Protein AF-A0A5C7PT66-F1 (afdb_monomer_lite)

Radius of gyration: 11.55 Å; chains: 1; bounding box: 24×22×31 Å

Secondary structure (DSSP, 8-state):
--HHHHHHHHHHHHHHHHHHTT--EEEEE-SSEEEEEESSHHHHHHHHHHHHHHHHHH-TT--EEEEEE-SSSEEEEEEE-

Structure (mmCIF, N/CA/C/O backbone):
data_AF-A0A5C7PT66-F1
#
_entry.id   AF-A0A5C7PT66-F1
#
loop_
_atom_site.group_PDB
_atom_site.id
_atom_site.type_symbol
_atom_site.label_atom_id
_atom_site.label_alt_id
_atom_site.label_comp_id
_atom_site.label_asym_id
_atom_site.label_entity_id
_atom_site.label_seq_id
_atom_site.pdbx_PDB_ins_code
_atom_site.Cartn_x
_atom_site.Cartn_y
_atom_site.Cartn_z
_atom_site.occupancy
_atom_site.B_iso_or_equiv
_atom_site.auth_seq_id
_atom_site.auth_comp_id
_atom_site.auth_asym_id
_atom_site.auth_atom_id
_atom_site.pdbx_PDB_model_num
ATOM 1 N N . MET A 1 1 ? -12.326 9.997 14.167 1.00 60.56 1 MET A N 1
ATOM 2 C CA . MET A 1 1 ? -11.541 9.673 12.955 1.00 60.56 1 MET A CA 1
ATOM 3 C C . MET A 1 1 ? -11.608 8.168 12.749 1.00 60.56 1 MET A C 1
ATOM 5 O O . MET A 1 1 ? -11.360 7.451 13.713 1.00 60.56 1 MET A O 1
ATOM 9 N N . THR A 1 2 ? -12.046 7.694 11.581 1.00 75.25 2 THR A N 1
ATOM 10 C CA . THR A 1 2 ? -12.212 6.253 11.308 1.00 75.25 2 THR A CA 1
ATOM 11 C C . THR A 1 2 ? -10.893 5.642 10.832 1.00 75.25 2 THR A C 1
ATOM 13 O O . THR A 1 2 ? -9.965 6.366 10.463 1.00 75.25 2 THR A O 1
ATOM 16 N N . ILE A 1 3 ? -10.782 4.312 10.863 1.00 73.56 3 ILE A N 1
ATOM 17 C CA . ILE A 1 3 ? -9.560 3.628 10.421 1.00 73.56 3 ILE A CA 1
ATOM 18 C C . ILE A 1 3 ? -9.351 3.804 8.908 1.00 73.56 3 ILE A C 1
ATOM 20 O O . ILE A 1 3 ? -8.240 4.097 8.480 1.00 73.56 3 ILE A O 1
ATOM 24 N N . ALA A 1 4 ? -10.432 3.793 8.124 1.00 73.31 4 ALA A N 1
ATOM 25 C CA . ALA A 1 4 ? -10.396 4.130 6.703 1.00 73.31 4 ALA A CA 1
ATOM 26 C C . ALA A 1 4 ? -9.768 5.510 6.425 1.00 73.31 4 ALA A C 1
ATOM 28 O O . ALA A 1 4 ? -8.908 5.632 5.559 1.00 73.31 4 ALA A O 1
ATOM 29 N N . THR A 1 5 ? -10.109 6.548 7.205 1.00 80.69 5 THR A N 1
ATOM 30 C CA . THR A 1 5 ? -9.475 7.873 7.057 1.00 80.69 5 THR A CA 1
ATOM 31 C C . THR A 1 5 ? -7.966 7.821 7.318 1.00 80.69 5 THR A C 1
ATOM 33 O O . THR A 1 5 ? -7.206 8.473 6.609 1.00 80.69 5 THR A O 1
ATOM 36 N N . LYS A 1 6 ? -7.513 7.025 8.300 1.00 79.31 6 LYS A N 1
ATOM 37 C CA . LYS A 1 6 ? -6.076 6.837 8.570 1.00 79.31 6 LYS A CA 1
ATOM 38 C C . LYS A 1 6 ? -5.358 6.147 7.414 1.00 79.31 6 LYS A C 1
ATOM 40 O O . LYS A 1 6 ? -4.247 6.545 7.085 1.00 79.31 6 LYS A O 1
ATOM 45 N N . ILE A 1 7 ? -5.974 5.130 6.812 1.00 81.44 7 ILE A N 1
ATOM 46 C CA . ILE A 1 7 ? -5.389 4.416 5.671 1.00 81.44 7 ILE A CA 1
ATOM 47 C C . ILE A 1 7 ? -5.210 5.361 4.494 1.00 81.44 7 ILE A C 1
ATOM 49 O O . ILE A 1 7 ? -4.119 5.404 3.931 1.00 81.44 7 ILE A O 1
ATOM 53 N N . VAL A 1 8 ? -6.240 6.143 4.159 1.00 83.44 8 VAL A N 1
ATOM 54 C CA . VAL A 1 8 ? -6.162 7.131 3.076 1.00 83.44 8 VAL A CA 1
ATOM 55 C C . VAL A 1 8 ? -5.035 8.129 3.348 1.00 83.44 8 VAL A C 1
ATOM 57 O O . VAL A 1 8 ? -4.160 8.302 2.507 1.00 83.44 8 VAL A O 1
ATOM 60 N N . GLU A 1 9 ? -4.971 8.702 4.554 1.00 85.88 9 GLU A N 1
ATOM 61 C CA . GLU A 1 9 ? -3.939 9.683 4.914 1.00 85.88 9 GLU A CA 1
ATOM 62 C C . GLU A 1 9 ? -2.511 9.109 4.847 1.00 85.88 9 GLU A C 1
ATOM 64 O O . GLU A 1 9 ? -1.592 9.752 4.331 1.00 85.88 9 GLU A O 1
ATOM 69 N N . VAL A 1 10 ? -2.299 7.901 5.382 1.00 83.69 10 VAL A N 1
ATOM 70 C CA . VAL A 1 10 ? -0.990 7.232 5.344 1.00 83.69 10 VAL A CA 1
ATOM 71 C C . VAL A 1 10 ? -0.607 6.891 3.906 1.00 83.69 10 VAL A C 1
ATOM 73 O O . VAL A 1 10 ? 0.537 7.129 3.519 1.00 83.69 10 VAL A O 1
ATOM 76 N N . SER A 1 11 ? -1.559 6.394 3.116 1.00 82.94 11 SER A N 1
ATOM 77 C CA . SER A 1 11 ? -1.342 6.038 1.713 1.00 82.94 11 SER A CA 1
ATOM 78 C C . SER A 1 11 ? -0.955 7.267 0.896 1.00 82.94 11 SER A C 1
ATOM 80 O O . SER A 1 11 ? 0.113 7.265 0.300 1.00 82.94 11 SER A O 1
ATOM 82 N N . GLU A 1 12 ? -1.721 8.361 0.964 1.00 85.81 12 GLU A N 1
ATOM 83 C CA . GLU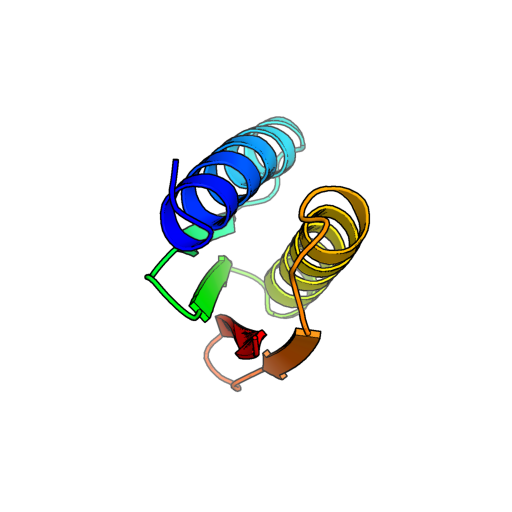 A 1 12 ? -1.411 9.614 0.259 1.00 85.81 12 GLU A CA 1
ATOM 84 C C . GLU A 1 12 ? -0.033 10.183 0.622 1.00 85.81 12 GLU A C 1
ATOM 86 O O . GLU A 1 12 ? 0.701 10.668 -0.246 1.00 85.81 12 GLU A O 1
ATOM 91 N N . LYS A 1 13 ? 0.340 10.138 1.908 1.00 87.19 13 LYS A N 1
ATOM 92 C CA . LYS A 1 13 ? 1.665 10.585 2.359 1.00 87.19 13 LYS A CA 1
ATOM 93 C C . LYS A 1 13 ? 2.780 9.747 1.736 1.00 87.19 13 LYS A C 1
ATOM 95 O O . LYS A 1 13 ? 3.800 10.303 1.336 1.00 87.19 13 LYS A O 1
ATOM 100 N N . LEU A 1 14 ? 2.596 8.433 1.647 1.00 82.56 14 LEU A N 1
ATOM 101 C CA . LEU A 1 14 ? 3.597 7.522 1.091 1.00 82.56 14 LEU A CA 1
ATOM 102 C C . LEU A 1 14 ? 3.668 7.597 -0.432 1.00 82.56 14 LEU A C 1
ATOM 104 O O . LEU A 1 14 ? 4.768 7.545 -0.973 1.00 82.56 14 LEU A O 1
ATOM 108 N N . THR A 1 15 ? 2.547 7.824 -1.118 1.00 83.44 15 THR A N 1
ATOM 109 C CA . THR A 1 15 ? 2.530 8.120 -2.558 1.00 83.44 15 THR A CA 1
ATOM 110 C C . THR A 1 15 ? 3.417 9.312 -2.874 1.00 83.44 15 THR A C 1
ATOM 112 O O . THR A 1 15 ? 4.304 9.215 -3.716 1.00 83.44 15 THR A O 1
ATOM 115 N N . LYS A 1 16 ? 3.245 10.418 -2.138 1.00 86.19 16 LYS A N 1
ATOM 116 C CA . LYS A 1 16 ? 4.058 11.628 -2.324 1.00 86.19 16 LYS A CA 1
ATOM 117 C C . LYS A 1 16 ? 5.542 11.369 -2.072 1.00 86.19 16 LYS A C 1
ATOM 119 O O . LYS A 1 16 ? 6.378 11.918 -2.780 1.00 86.19 16 LYS A O 1
ATOM 124 N N . LEU A 1 17 ? 5.875 10.533 -1.086 1.00 85.62 17 LEU A N 1
ATOM 125 C CA . LEU A 1 17 ? 7.263 10.158 -0.800 1.00 85.62 17 LEU A CA 1
ATOM 126 C C . LEU A 1 17 ? 7.877 9.319 -1.925 1.00 85.62 17 LEU A C 1
ATOM 128 O O . LEU A 1 17 ? 9.002 9.595 -2.330 1.00 85.62 17 LEU A O 1
ATOM 132 N N . HIS A 1 18 ? 7.150 8.337 -2.458 1.00 82.62 18 HIS A N 1
ATOM 133 C CA . HIS A 1 18 ? 7.640 7.527 -3.571 1.00 82.62 18 HIS A CA 1
ATOM 134 C C . HIS A 1 18 ? 7.775 8.346 -4.865 1.00 82.62 18 HIS A C 1
ATOM 136 O O . HIS A 1 18 ? 8.803 8.253 -5.532 1.00 82.62 18 HIS A O 1
ATOM 142 N N . GLN A 1 19 ? 6.813 9.225 -5.164 1.00 81.50 19 GLN A N 1
ATOM 143 C CA . GLN A 1 19 ? 6.899 10.156 -6.296 1.00 81.50 19 GLN A CA 1
ATOM 144 C C . GLN A 1 19 ? 8.089 11.117 -6.156 1.00 81.50 19 GLN A C 1
ATOM 146 O O . GLN A 1 19 ? 8.820 11.345 -7.117 1.00 81.50 19 GLN A O 1
ATOM 151 N N . ALA A 1 20 ? 8.350 11.634 -4.949 1.00 83.06 20 ALA A N 1
ATOM 152 C CA . ALA A 1 20 ? 9.528 12.461 -4.676 1.00 83.06 20 ALA A CA 1
ATOM 153 C C . ALA A 1 20 ? 10.853 11.687 -4.811 1.00 83.06 20 ALA A C 1
ATOM 155 O O . ALA A 1 20 ? 11.882 12.289 -5.114 1.00 83.06 20 ALA A O 1
ATOM 156 N N . ALA A 1 21 ? 10.832 10.365 -4.617 1.00 79.69 21 ALA A N 1
ATOM 157 C CA . ALA A 1 21 ? 11.968 9.477 -4.858 1.00 79.69 21 ALA A CA 1
ATOM 158 C C . ALA A 1 21 ? 12.146 9.096 -6.344 1.00 79.69 21 ALA A C 1
ATOM 160 O O . ALA A 1 21 ? 13.067 8.350 -6.669 1.00 79.69 21 ALA A O 1
ATOM 161 N N . GLY A 1 22 ? 11.295 9.608 -7.244 1.00 81.88 22 GLY A N 1
ATOM 162 C CA . GLY A 1 22 ? 11.351 9.339 -8.682 1.00 81.88 22 GLY A CA 1
ATOM 163 C C . GLY A 1 22 ? 10.686 8.030 -9.108 1.00 81.88 22 GLY A C 1
ATOM 164 O O . GLY A 1 22 ? 10.862 7.614 -10.250 1.00 81.88 22 GLY A O 1
ATOM 165 N N . LEU A 1 23 ? 9.937 7.379 -8.214 1.00 81.88 23 LEU A N 1
ATOM 166 C CA . LEU A 1 23 ? 9.158 6.194 -8.556 1.00 81.88 23 LEU A CA 1
ATOM 167 C C . LEU A 1 23 ? 7.853 6.624 -9.234 1.00 81.88 23 LEU A C 1
ATOM 169 O O . LEU A 1 23 ? 7.097 7.431 -8.688 1.00 81.88 23 LEU A O 1
ATOM 173 N N . ASP A 1 24 ? 7.580 6.054 -10.407 1.00 83.50 24 ASP A N 1
ATOM 174 C CA . ASP A 1 24 ? 6.316 6.237 -11.120 1.00 83.50 24 ASP A CA 1
ATOM 175 C C . ASP A 1 24 ? 5.256 5.310 -10.515 1.00 83.50 24 ASP A C 1
ATOM 177 O O . ASP A 1 24 ? 5.028 4.192 -10.984 1.00 83.50 24 ASP A O 1
ATOM 181 N N . VAL A 1 25 ? 4.697 5.739 -9.381 1.00 83.25 25 VAL A N 1
ATOM 182 C CA . VAL A 1 25 ? 3.662 5.017 -8.635 1.00 83.25 25 VAL A CA 1
ATOM 183 C C . VAL A 1 25 ? 2.437 5.883 -8.390 1.00 83.25 25 VAL A C 1
ATOM 185 O O . VAL A 1 25 ? 2.519 7.030 -7.940 1.00 83.25 25 VAL A O 1
ATOM 188 N N . GLU A 1 26 ? 1.283 5.269 -8.606 1.00 86.31 26 GLU A N 1
ATOM 189 C CA . GLU A 1 26 ? -0.033 5.788 -8.271 1.00 86.31 26 GLU A CA 1
ATOM 190 C C . GLU A 1 26 ? -0.663 4.893 -7.202 1.00 86.31 26 GLU A C 1
ATOM 192 O O . GLU A 1 26 ? -0.542 3.671 -7.240 1.00 86.31 26 GLU A O 1
ATOM 197 N N . VAL A 1 27 ? -1.319 5.492 -6.210 1.00 86.31 27 VAL A N 1
ATOM 198 C CA . VAL A 1 27 ? -1.925 4.750 -5.101 1.00 86.31 27 VAL A CA 1
ATOM 199 C C . VAL A 1 27 ? -3.371 5.182 -4.945 1.00 86.31 27 VAL A C 1
ATOM 201 O O . VAL A 1 27 ? -3.650 6.370 -4.796 1.00 86.31 27 VAL A O 1
ATOM 204 N N . MET A 1 28 ? -4.277 4.211 -4.910 1.00 83.81 28 MET A N 1
ATOM 205 C CA . MET A 1 28 ? -5.692 4.411 -4.619 1.00 83.81 28 MET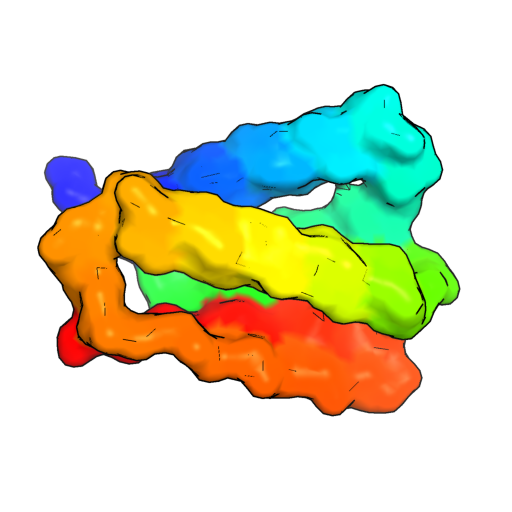 A CA 1
ATOM 206 C C . MET A 1 28 ? -6.036 3.721 -3.303 1.00 83.81 28 MET A C 1
ATOM 208 O O . MET A 1 28 ? -5.943 2.502 -3.191 1.00 83.81 28 MET A O 1
ATOM 212 N N . ALA A 1 29 ? -6.436 4.495 -2.299 1.00 82.50 29 ALA A N 1
ATOM 213 C CA . ALA A 1 29 ? -6.864 3.965 -1.010 1.00 82.50 29 ALA A CA 1
ATOM 214 C C . ALA A 1 29 ? -8.395 3.939 -0.921 1.00 82.50 29 ALA A C 1
ATOM 216 O O . ALA A 1 29 ? -9.055 4.971 -1.038 1.00 82.50 29 ALA A O 1
ATOM 217 N N . GLY A 1 30 ? -8.946 2.747 -0.711 1.00 76.12 30 GLY A N 1
ATOM 218 C CA . GLY A 1 30 ? -10.337 2.500 -0.357 1.00 76.12 30 GLY A CA 1
ATOM 219 C C . GLY A 1 30 ? -10.539 2.401 1.157 1.00 76.12 30 GLY A C 1
ATOM 220 O O . GLY A 1 30 ? -9.658 2.723 1.955 1.00 76.12 30 GLY A O 1
ATOM 221 N N . LEU A 1 31 ? -11.730 1.952 1.563 1.00 75.94 31 LEU A N 1
ATOM 222 C CA . LEU A 1 31 ? -12.065 1.793 2.982 1.00 75.94 31 LEU A CA 1
ATOM 223 C C . LEU A 1 31 ? -11.264 0.664 3.643 1.00 75.94 31 LEU A C 1
ATOM 225 O O . LEU A 1 31 ? -10.838 0.823 4.781 1.00 75.94 31 LEU A O 1
ATOM 229 N N . ASP A 1 32 ? -11.081 -0.441 2.927 1.00 79.06 32 ASP A N 1
ATOM 230 C CA . ASP A 1 32 ? -10.541 -1.727 3.382 1.00 79.06 32 ASP A CA 1
ATOM 231 C C . ASP A 1 32 ? -9.394 -2.245 2.499 1.00 79.06 32 ASP A 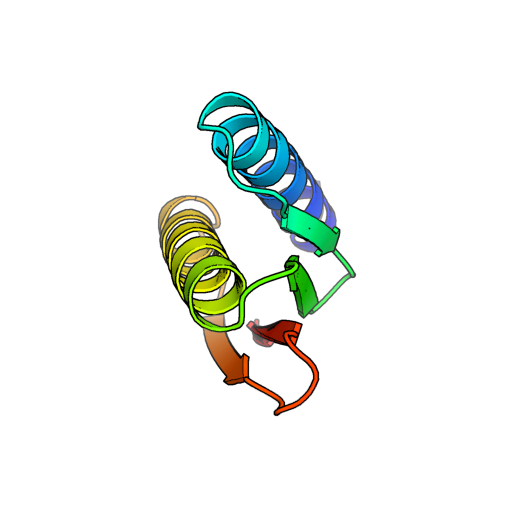C 1
ATOM 233 O O . ASP A 1 32 ? -8.852 -3.321 2.740 1.00 79.06 32 ASP A O 1
ATOM 237 N N . HIS A 1 33 ? -9.006 -1.492 1.470 1.00 82.12 33 HIS A N 1
ATOM 238 C CA . HIS A 1 33 ? -7.922 -1.878 0.580 1.00 82.12 33 HIS A CA 1
ATOM 239 C C . HIS A 1 33 ? -7.121 -0.676 0.087 1.00 82.12 33 HIS A C 1
ATOM 241 O O . HIS A 1 33 ? -7.631 0.439 0.008 1.00 82.12 33 HIS A O 1
ATOM 247 N N . VAL A 1 34 ? -5.868 -0.908 -0.297 1.00 85.00 34 VAL A N 1
ATOM 248 C CA . VAL A 1 34 ? -5.029 0.058 -1.013 1.00 85.00 34 VAL A CA 1
ATOM 249 C C . VAL A 1 34 ? -4.505 -0.603 -2.279 1.00 85.00 34 VAL A C 1
ATOM 251 O O . VAL A 1 34 ? -3.888 -1.660 -2.209 1.00 85.00 34 VAL A O 1
ATOM 254 N N . ALA A 1 35 ? -4.753 -0.002 -3.434 1.00 86.75 35 ALA A N 1
ATOM 255 C CA . ALA A 1 35 ? -4.184 -0.415 -4.708 1.00 86.75 35 ALA A CA 1
ATOM 256 C C . ALA A 1 35 ? -2.983 0.472 -5.049 1.00 86.75 35 ALA A C 1
ATOM 258 O O . ALA A 1 35 ? -3.040 1.686 -4.878 1.00 86.75 35 ALA A O 1
ATOM 259 N N . VAL A 1 36 ? -1.904 -0.138 -5.526 1.00 86.81 36 VAL A N 1
ATOM 260 C CA . VAL A 1 36 ? -0.671 0.521 -5.956 1.00 86.81 36 VAL A CA 1
ATOM 261 C C . VAL A 1 36 ? -0.408 0.117 -7.398 1.00 86.81 36 VAL A C 1
ATOM 263 O O . VAL A 1 36 ? -0.277 -1.070 -7.697 1.00 86.81 36 VAL A O 1
ATOM 266 N N . PHE A 1 37 ? -0.322 1.106 -8.271 1.00 87.25 37 PHE A N 1
ATOM 267 C CA . PHE A 1 37 ? -0.055 0.970 -9.694 1.00 87.25 37 PHE A CA 1
ATOM 268 C C . PHE A 1 37 ? 1.318 1.546 -9.995 1.00 87.25 37 PHE A C 1
ATOM 270 O O . PHE A 1 37 ? 1.693 2.574 -9.435 1.00 87.25 37 PHE A O 1
ATOM 277 N N . SER A 1 38 ? 2.067 0.897 -10.877 1.00 86.44 38 SER A N 1
ATOM 278 C CA . SER A 1 38 ? 3.338 1.420 -11.368 1.00 86.44 38 SER A CA 1
ATOM 279 C C . SER A 1 38 ? 3.609 0.933 -12.782 1.00 86.44 38 SER A C 1
ATOM 281 O O . SER A 1 38 ? 3.114 -0.119 -13.180 1.00 86.44 38 SER A O 1
ATOM 283 N N . ALA A 1 39 ? 4.460 1.645 -13.520 1.00 84.06 39 ALA A N 1
ATOM 284 C CA . ALA A 1 39 ? 4.988 1.172 -14.799 1.00 84.06 39 ALA A CA 1
ATOM 285 C C . ALA A 1 39 ? 5.816 -0.125 -14.666 1.00 84.06 39 ALA A C 1
ATOM 287 O O . ALA A 1 39 ? 6.013 -0.846 -15.644 1.00 84.06 39 ALA A O 1
ATOM 288 N N . SER A 1 40 ? 6.305 -0.436 -13.461 1.00 87.00 40 SER A N 1
ATOM 289 C CA . SER A 1 40 ? 7.107 -1.622 -13.165 1.00 87.00 40 SER A CA 1
ATOM 290 C C . SER A 1 40 ? 6.468 -2.460 -12.061 1.00 87.00 40 SER A C 1
ATOM 292 O O . SER A 1 40 ? 6.157 -1.969 -10.976 1.00 87.00 40 SER A O 1
ATOM 294 N N . LYS A 1 41 ? 6.359 -3.777 -12.289 1.00 83.62 41 LYS A N 1
ATOM 295 C CA . LYS A 1 41 ? 5.904 -4.730 -11.261 1.00 83.62 41 LYS A CA 1
ATOM 296 C C . LYS A 1 41 ? 6.785 -4.679 -10.007 1.00 83.62 41 LYS A C 1
ATOM 298 O O . LYS A 1 41 ? 6.267 -4.794 -8.901 1.00 83.62 41 LYS A O 1
ATOM 303 N N . ALA A 1 42 ? 8.096 -4.491 -10.173 1.00 86.12 42 ALA A N 1
ATOM 304 C CA . ALA A 1 42 ? 9.027 -4.408 -9.050 1.00 86.12 42 ALA A CA 1
ATOM 305 C C . ALA A 1 42 ? 8.787 -3.147 -8.204 1.00 86.12 42 ALA A C 1
ATOM 307 O O . ALA A 1 42 ? 8.802 -3.226 -6.975 1.00 86.12 42 ALA A O 1
ATOM 308 N N . ASP A 1 43 ? 8.489 -2.019 -8.850 1.00 86.12 43 ASP A N 1
ATOM 309 C CA . ASP A 1 43 ? 8.233 -0.748 -8.168 1.00 86.12 43 ASP A CA 1
ATOM 310 C C . ASP A 1 43 ? 6.881 -0.783 -7.446 1.00 86.12 43 ASP A C 1
ATOM 312 O O . ASP A 1 43 ? 6.807 -0.447 -6.263 1.00 86.12 43 ASP A O 1
ATOM 316 N N . ALA A 1 44 ? 5.834 -1.317 -8.093 1.00 86.00 44 ALA A N 1
ATOM 317 C CA . ALA A 1 44 ? 4.539 -1.554 -7.450 1.00 86.00 44 ALA A CA 1
ATOM 318 C C . ALA A 1 44 ? 4.678 -2.454 -6.207 1.00 86.00 44 ALA A C 1
ATOM 320 O O . ALA A 1 44 ? 4.105 -2.163 -5.156 1.00 86.00 44 ALA A O 1
ATOM 321 N N . GLN A 1 45 ? 5.482 -3.521 -6.296 1.00 86.88 45 GLN A N 1
ATOM 322 C CA . GLN A 1 45 ? 5.752 -4.428 -5.178 1.00 86.88 45 GLN A CA 1
ATOM 323 C C . GLN A 1 45 ? 6.505 -3.749 -4.030 1.00 86.88 45 GLN A C 1
ATOM 325 O O . GLN A 1 45 ? 6.104 -3.873 -2.869 1.00 86.88 45 GLN A O 1
ATOM 330 N N . ALA A 1 46 ? 7.582 -3.023 -4.337 1.00 87.38 46 ALA A N 1
ATOM 331 C CA . ALA A 1 46 ? 8.388 -2.326 -3.340 1.00 87.38 46 ALA A CA 1
ATOM 332 C C . ALA A 1 46 ? 7.575 -1.239 -2.619 1.00 87.38 46 ALA A C 1
ATOM 334 O O . ALA A 1 46 ? 7.580 -1.172 -1.385 1.00 87.38 46 ALA A O 1
ATOM 335 N N . SER A 1 47 ? 6.817 -0.438 -3.370 1.00 87.38 47 SER A N 1
ATOM 336 C CA . SER A 1 47 ? 5.961 0.604 -2.808 1.00 87.38 47 SER A CA 1
ATOM 337 C C . SER A 1 47 ? 4.812 0.031 -1.985 1.00 87.38 47 SER A C 1
ATOM 339 O O . SER A 1 47 ? 4.556 0.535 -0.893 1.00 87.38 47 SER A O 1
ATOM 341 N N . ALA A 1 48 ? 4.157 -1.044 -2.433 1.00 87.50 48 ALA A N 1
ATOM 342 C CA . ALA A 1 48 ? 3.100 -1.686 -1.653 1.00 87.50 48 ALA A CA 1
ATOM 343 C C . ALA A 1 48 ? 3.619 -2.276 -0.339 1.00 87.50 48 ALA A C 1
ATOM 345 O O . ALA A 1 48 ? 2.967 -2.136 0.695 1.00 87.50 48 ALA A O 1
ATOM 346 N N . LYS A 1 49 ? 4.821 -2.864 -0.344 1.00 88.38 49 LYS A N 1
ATOM 347 C CA . LYS A 1 49 ? 5.469 -3.348 0.879 1.00 88.38 49 LYS A CA 1
ATOM 348 C C . LYS A 1 49 ? 5.764 -2.204 1.857 1.00 88.38 49 LYS A C 1
ATOM 350 O O . LYS A 1 49 ? 5.394 -2.295 3.024 1.00 88.38 49 LYS A O 1
ATOM 355 N N . SER A 1 50 ? 6.348 -1.108 1.369 1.00 88.31 50 SER A N 1
ATOM 356 C CA . SER A 1 50 ? 6.610 0.111 2.155 1.00 88.31 50 SER A CA 1
ATOM 357 C C . SER A 1 50 ? 5.325 0.704 2.765 1.00 88.31 50 SER A C 1
ATOM 359 O O . SER A 1 50 ? 5.294 1.109 3.934 1.00 88.31 50 SER A O 1
ATOM 361 N N . ILE A 1 51 ? 4.228 0.699 1.997 1.00 85.19 51 ILE A N 1
ATOM 362 C CA . ILE A 1 51 ? 2.906 1.139 2.461 1.00 85.19 51 ILE A CA 1
ATOM 363 C C . ILE A 1 51 ? 2.349 0.202 3.531 1.00 85.19 51 ILE A C 1
ATOM 365 O O . ILE A 1 51 ? 1.938 0.679 4.587 1.00 85.19 51 ILE A O 1
ATOM 369 N N . ALA A 1 52 ? 2.386 -1.110 3.309 1.00 86.50 52 ALA A N 1
ATOM 370 C CA . ALA A 1 52 ? 1.921 -2.101 4.273 1.00 86.50 52 ALA A CA 1
ATOM 371 C C . ALA A 1 52 ? 2.663 -2.010 5.616 1.00 86.50 52 ALA A C 1
ATOM 373 O O . ALA A 1 52 ? 2.021 -1.971 6.665 1.00 86.50 52 ALA A O 1
ATOM 374 N N . GLU A 1 53 ? 3.994 -1.902 5.593 1.00 86.31 53 GLU A N 1
ATOM 375 C CA . GLU A 1 53 ? 4.824 -1.729 6.795 1.00 86.31 53 GLU A CA 1
ATOM 376 C C . GLU A 1 53 ? 4.493 -0.428 7.541 1.00 86.31 53 GLU A C 1
ATOM 378 O O . GLU A 1 53 ? 4.420 -0.387 8.771 1.00 86.31 53 GLU A O 1
ATOM 383 N N . SER A 1 54 ? 4.234 0.653 6.804 1.00 85.25 54 SER A N 1
ATOM 384 C CA . SER A 1 54 ? 3.817 1.917 7.410 1.00 85.25 54 SER A CA 1
ATOM 385 C C . SER A 1 54 ? 2.415 1.852 8.013 1.00 85.25 54 SER A C 1
ATOM 387 O O . SER A 1 54 ? 2.175 2.495 9.034 1.00 85.25 54 SER A O 1
ATOM 389 N N . LEU A 1 55 ? 1.484 1.118 7.399 1.00 83.19 55 LEU A N 1
ATOM 390 C CA . LEU A 1 55 ? 0.124 0.951 7.910 1.00 83.19 55 LEU A CA 1
ATOM 391 C C . LEU A 1 55 ? 0.117 0.148 9.212 1.00 83.19 55 LEU A C 1
ATOM 393 O O . LEU A 1 55 ? -0.462 0.612 10.194 1.00 83.19 55 LEU A O 1
ATOM 397 N N . THR A 1 56 ? 0.815 -0.988 9.264 1.00 82.00 56 THR A N 1
ATOM 398 C CA . THR A 1 56 ? 0.930 -1.794 10.493 1.00 82.00 56 THR A CA 1
ATOM 399 C C . THR A 1 56 ? 1.636 -1.037 11.617 1.00 82.00 56 THR A C 1
ATOM 401 O O . THR A 1 56 ? 1.237 -1.148 12.773 1.00 82.00 56 THR A O 1
ATOM 404 N N . GLY A 1 57 ? 2.632 -0.203 11.297 1.00 77.69 57 GLY A N 1
ATOM 405 C CA . GLY A 1 57 ? 3.342 0.610 12.288 1.00 77.69 57 GLY A CA 1
ATOM 406 C C . GLY A 1 57 ? 2.601 1.866 12.771 1.00 77.69 57 GLY A C 1
ATOM 407 O O . GLY A 1 57 ? 2.927 2.383 13.838 1.00 77.69 57 GLY A O 1
ATOM 408 N N . LYS A 1 58 ? 1.631 2.396 12.008 1.00 78.81 58 LYS A N 1
ATOM 409 C CA . LYS A 1 58 ? 0.965 3.690 12.303 1.00 78.81 58 LYS A CA 1
ATOM 410 C C . LYS A 1 58 ? -0.520 3.572 12.652 1.00 78.81 58 LYS A C 1
ATOM 412 O O . LYS A 1 58 ? -1.115 4.542 13.131 1.00 78.81 58 LYS A O 1
ATOM 417 N N . VAL A 1 59 ? -1.141 2.419 12.415 1.00 78.88 59 VAL A N 1
ATOM 418 C CA . VAL A 1 59 ? -2.567 2.198 12.665 1.00 78.88 59 VAL A CA 1
ATOM 419 C C . VAL A 1 59 ? -2.749 1.172 13.790 1.00 78.88 59 VAL A C 1
ATOM 421 O O . VAL A 1 59 ? -2.853 -0.020 13.547 1.00 78.88 59 VAL A O 1
ATOM 424 N N . GLU A 1 60 ? -2.860 1.646 15.037 1.00 69.69 60 GLU A N 1
ATOM 425 C CA . GLU A 1 60 ? -2.962 0.833 16.277 1.00 69.69 60 GLU A CA 1
ATOM 426 C C . GLU A 1 60 ? -4.138 -0.169 16.359 1.00 69.69 60 GLU A C 1
ATOM 428 O O . GLU A 1 60 ? -4.270 -0.882 17.348 1.00 69.69 60 GLU A O 1
ATOM 433 N N . LYS A 1 61 ? -5.032 -0.209 15.365 1.00 71.75 61 LYS A N 1
ATOM 434 C CA . LYS A 1 61 ? -6.220 -1.086 15.336 1.00 71.75 61 LYS A CA 1
ATOM 435 C C . LYS A 1 61 ? -6.348 -1.877 14.040 1.00 71.75 61 LYS A C 1
ATOM 437 O O . LYS A 1 61 ? -7.445 -2.273 13.664 1.00 71.75 61 LYS A O 1
ATOM 442 N N . LEU A 1 62 ? -5.250 -2.008 13.314 1.00 75.62 62 LEU A N 1
ATOM 443 C CA . LEU A 1 62 ? -5.217 -2.798 12.103 1.00 75.62 62 LEU A CA 1
ATOM 444 C C . LEU A 1 62 ? -5.016 -4.266 12.504 1.00 75.62 62 LEU A C 1
ATOM 446 O O . LEU A 1 62 ? -4.051 -4.568 13.202 1.00 75.62 62 LEU A O 1
ATOM 450 N N . GLY A 1 63 ? -5.937 -5.149 12.124 1.00 73.44 63 GLY A N 1
ATOM 451 C CA . GLY A 1 63 ? -5.873 -6.571 12.454 1.00 73.44 63 GLY A CA 1
ATOM 452 C C . GLY A 1 63 ? -4.792 -7.277 11.642 1.00 73.44 63 GLY A C 1
ATOM 453 O O . GLY A 1 63 ? -3.851 -7.836 12.204 1.00 73.44 63 GLY A O 1
ATOM 454 N N . SER A 1 64 ? -4.892 -7.213 10.313 1.00 79.25 64 SER A N 1
ATOM 455 C CA . SER A 1 64 ? -3.909 -7.808 9.403 1.00 79.25 64 SER A CA 1
ATOM 456 C C . SER A 1 64 ? -3.761 -6.988 8.113 1.00 79.25 64 SER A C 1
ATOM 458 O O . SER A 1 64 ? -4.658 -6.237 7.726 1.00 79.25 64 SER A O 1
ATOM 460 N N . VAL A 1 65 ? -2.599 -7.110 7.462 1.00 81.44 65 VAL A N 1
ATOM 461 C CA . VAL A 1 65 ? -2.374 -6.616 6.098 1.00 81.44 65 VAL A CA 1
ATOM 462 C C . VAL A 1 65 ? -2.040 -7.795 5.204 1.00 81.44 65 VAL A C 1
ATOM 464 O O . VAL A 1 65 ? -1.057 -8.494 5.452 1.00 81.44 65 VAL A O 1
ATOM 467 N N . VAL A 1 66 ? -2.802 -7.969 4.128 1.00 82.94 66 VAL A N 1
ATOM 468 C CA . VAL A 1 66 ? -2.527 -8.977 3.101 1.00 82.94 66 VAL A CA 1
ATOM 469 C C . VAL A 1 66 ? -2.082 -8.283 1.823 1.00 82.94 66 VAL A C 1
ATOM 471 O O . VAL A 1 66 ? -2.768 -7.403 1.312 1.00 82.94 66 VAL A O 1
ATOM 474 N N . LEU A 1 67 ? -0.929 -8.692 1.299 1.00 84.38 67 LEU A N 1
ATOM 475 C CA . LEU A 1 67 ? -0.416 -8.224 0.016 1.00 84.38 67 LEU A CA 1
ATOM 476 C C . LEU A 1 67 ? -0.778 -9.226 -1.080 1.00 84.38 67 LEU A C 1
ATOM 478 O O . LEU A 1 67 ? -0.414 -10.398 -0.984 1.00 84.38 67 LEU A O 1
ATOM 482 N N . SER A 1 68 ? -1.442 -8.763 -2.135 1.00 85.06 68 SER A N 1
ATOM 483 C CA . SER A 1 68 ? -1.602 -9.515 -3.377 1.00 85.06 68 SER A CA 1
ATOM 484 C C . SER A 1 68 ? -1.007 -8.750 -4.553 1.00 85.06 68 SER A C 1
ATOM 486 O O . SER A 1 68 ? -0.969 -7.521 -4.571 1.00 85.06 68 SER A O 1
ATOM 488 N N . PHE A 1 69 ? -0.492 -9.492 -5.526 1.00 83.06 69 PHE A N 1
ATOM 489 C CA . PHE A 1 69 ? 0.161 -8.937 -6.702 1.00 83.06 69 PHE A CA 1
ATOM 490 C C . PHE A 1 69 ? -0.434 -9.609 -7.923 1.00 83.06 69 PHE A C 1
ATOM 492 O O . PHE A 1 69 ? -0.306 -10.824 -8.069 1.00 83.06 69 PHE A O 1
ATOM 499 N N . ASP A 1 70 ? -1.050 -8.814 -8.786 1.00 80.25 70 ASP A N 1
ATOM 500 C CA . ASP A 1 70 ? -1.563 -9.304 -10.057 1.00 80.25 70 ASP A CA 1
ATOM 501 C C . ASP A 1 70 ? -0.482 -9.119 -11.140 1.00 80.25 70 ASP A C 1
ATOM 503 O O . ASP A 1 70 ? 0.518 -8.411 -10.958 1.00 80.25 70 ASP A O 1
ATOM 507 N N . ASP A 1 71 ? -0.649 -9.784 -12.282 1.00 74.62 71 ASP A N 1
ATOM 508 C CA . ASP A 1 71 ? 0.302 -9.678 -13.395 1.00 74.62 71 ASP A CA 1
ATOM 509 C C . ASP A 1 71 ? 0.197 -8.352 -14.172 1.00 74.62 71 ASP A C 1
ATOM 511 O O . ASP A 1 71 ? 1.085 -8.030 -14.957 1.00 74.62 71 ASP A O 1
ATOM 515 N N . GLU A 1 72 ? -0.812 -7.529 -13.877 1.00 72.19 72 GLU A N 1
ATOM 516 C CA . GLU A 1 72 ? -1.088 -6.231 -14.517 1.00 72.19 72 GLU A CA 1
ATOM 517 C C . GLU A 1 72 ? -0.431 -5.031 -13.800 1.00 72.19 72 GLU A C 1
ATOM 519 O O . GLU A 1 72 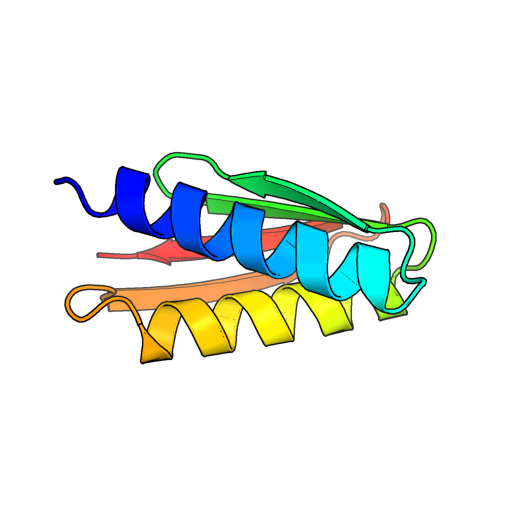? -0.998 -3.946 -13.728 1.00 72.19 72 GLU A O 1
ATOM 524 N N . TRP A 1 73 ? 0.769 -5.224 -13.240 1.00 71.75 73 TRP A N 1
ATOM 525 C CA . TRP A 1 73 ? 1.557 -4.172 -12.559 1.00 71.75 73 TRP A CA 1
ATOM 526 C C . TRP A 1 73 ? 0.811 -3.471 -11.411 1.00 71.75 73 TRP A C 1
ATOM 528 O O . TRP A 1 73 ? 1.008 -2.289 -11.123 1.00 71.75 73 TRP A O 1
ATOM 538 N N . MET A 1 74 ? -0.038 -4.239 -10.734 1.00 77.50 74 MET A N 1
ATOM 539 C CA . MET A 1 74 ? -0.867 -3.784 -9.631 1.00 77.50 74 MET A CA 1
ATOM 540 C C . MET A 1 74 ? -0.555 -4.611 -8.387 1.00 77.50 74 MET A C 1
ATOM 542 O O . 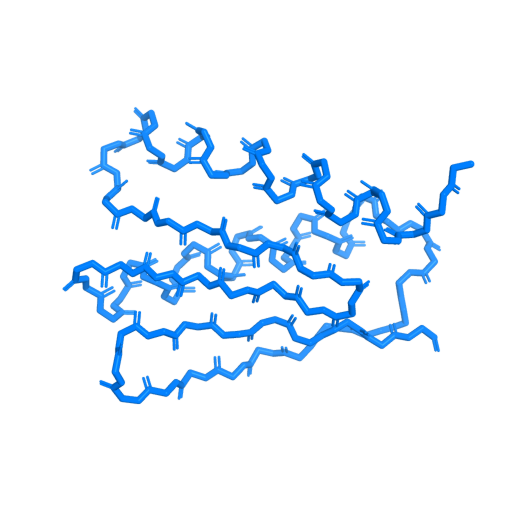MET A 1 74 ? -0.579 -5.844 -8.407 1.00 77.50 74 MET A O 1
ATOM 546 N N . ALA A 1 75 ? -0.298 -3.920 -7.285 1.00 82.94 75 ALA A N 1
ATOM 547 C CA . ALA A 1 75 ? -0.244 -4.505 -5.957 1.00 82.94 75 ALA A CA 1
ATOM 548 C C . ALA A 1 75 ? -1.475 -4.061 -5.162 1.00 82.94 75 ALA A C 1
ATOM 550 O O . ALA A 1 75 ? -1.845 -2.890 -5.191 1.00 82.94 75 ALA A O 1
ATOM 551 N N . ARG A 1 76 ? -2.114 -4.981 -4.442 1.00 81.12 76 ARG A N 1
ATOM 552 C CA . ARG A 1 76 ? -3.227 -4.681 -3.541 1.00 81.12 76 ARG A CA 1
ATOM 553 C C . ARG A 1 76 ? -2.845 -5.015 -2.110 1.00 81.12 76 ARG A C 1
ATOM 555 O O . ARG A 1 76 ? -2.193 -6.016 -1.834 1.00 81.12 76 ARG A O 1
ATOM 562 N N . ILE A 1 77 ? -3.292 -4.162 -1.210 1.00 81.62 77 ILE A N 1
ATOM 563 C CA . ILE A 1 77 ? -3.103 -4.258 0.226 1.00 81.62 77 ILE A CA 1
ATOM 564 C C . ILE A 1 77 ? -4.501 -4.394 0.812 1.00 81.62 77 ILE A C 1
ATOM 566 O O . ILE A 1 77 ? -5.209 -3.396 0.889 1.00 81.62 77 ILE A O 1
ATOM 570 N N . ALA A 1 78 ? -4.932 -5.599 1.165 1.00 81.31 78 ALA A N 1
ATOM 571 C CA . ALA A 1 78 ? -6.169 -5.774 1.916 1.00 81.31 78 ALA A CA 1
A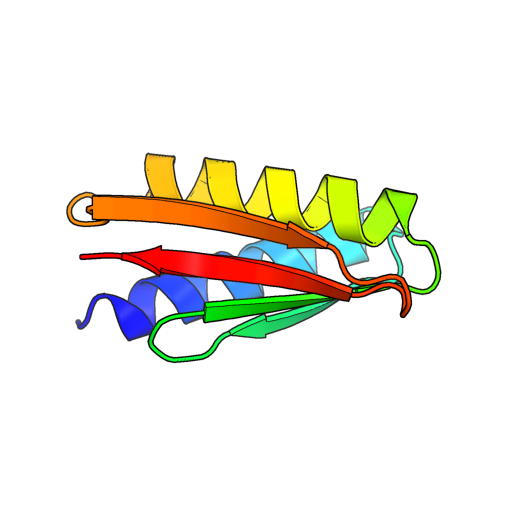TOM 572 C C . ALA A 1 78 ? -5.897 -5.502 3.395 1.00 81.31 78 ALA A C 1
ATOM 574 O O . ALA A 1 78 ? -4.863 -5.910 3.931 1.00 81.31 78 ALA A O 1
ATOM 575 N N . VAL A 1 79 ? -6.820 -4.792 4.033 1.00 78.00 79 VAL A N 1
ATOM 576 C CA . VAL A 1 79 ? -6.745 -4.421 5.437 1.00 78.00 79 VAL A CA 1
ATOM 577 C C . VAL A 1 79 ? -7.881 -5.097 6.186 1.00 78.00 79 VAL A C 1
ATOM 579 O O . VAL A 1 79 ? -9.054 -4.804 5.963 1.00 78.00 79 VAL A O 1
ATOM 582 N N . GLU A 1 80 ? -7.512 -5.990 7.094 1.00 77.38 80 GLU A N 1
ATOM 583 C CA . GLU A 1 80 ? -8.443 -6.693 7.971 1.00 77.38 80 GLU A CA 1
ATOM 584 C C . GLU A 1 80 ? -8.450 -6.026 9.350 1.00 77.38 80 GLU A C 1
ATOM 586 O O . GLU A 1 80 ? -7.417 -5.524 9.810 1.00 77.38 80 GLU A O 1
ATOM 591 N N . TRP A 1 81 ? -9.610 -6.004 10.007 1.00 71.00 81 TRP A N 1
ATOM 592 C CA . TRP A 1 81 ? -9.837 -5.342 11.298 1.00 71.00 81 TRP A CA 1
ATOM 593 C C . TRP A 1 81 ? -10.220 -6.344 12.377 1.00 71.00 81 TRP A C 1
ATOM 595 O O . TRP A 1 81 ? -11.072 -7.212 12.081 1.00 71.00 81 TRP A O 1
#

pLDDT: mean 81.62, std 5.2, range [60.56, 88.38]

Foldseek 3Di:
DDLLVVLVVLQVVLQVVCVVVVFQWDWDGDSFKIKIAGPDLVSQVVSVVVSQVSSVVPRPPFPDWDWDGDPRRMIMIGTDD

Sequence (81 aa):
MTIATKIVEVSEKLTKLHQAAGLDVEVMAGLDHVAVFSASKADAQASAKSIAESLTGKVEKLGSVVLSFDDEWMARIAVEW